Protein AF-A0A6A5AGB5-F1 (afdb_monomer)

Foldseek 3Di:
DPPVVVLQVLLVLLPQDPLLSQPPDPDPQRQLNVLLVLLLCLVVDDALVVNLVSLLVSLVSSLVSSCVSQVPDPDHDDPVVSDADLVNSLSVVLSSCVSSVHPPVVVSLVRNVVPDDPVNCDDSSVVSSVSVVSSVVSNVVSVVVVPD

Mean predicted aligned error: 7.29 Å

Sequence (148 aa):
MSSLRKSTCVAASVNVPLIYRLDMPAQETLPYAAAIAKMAELPHRRSPSAKIAVVSNVCHLIDDAVQRYYAIHPNPPPMDKLHIAADDLVSVLAYVLVVSDCPHLASHLALMDAFLPDRISAGEEAYSLTMLHTAVAHLRSSSVDSKN

Organism: Aphanomyces astaci (NCBI:txid112090)

pLDDT: mean 82.05, std 15.0, range [35.47, 96.44]

Solvent-accessible surface area (backbone atoms only — not comparable to full-atom values): 8485 Å² total; per-residue (Å²): 137,76,65,69,67,53,56,61,53,46,32,54,60,47,64,38,54,73,95,74,59,64,78,65,88,87,51,103,60,63,72,52,49,70,22,23,57,44,48,50,45,40,78,78,43,88,47,49,68,56,33,46,52,36,46,40,50,26,55,51,37,46,47,51,45,52,46,57,56,39,75,74,40,96,77,56,76,60,71,83,70,56,57,73,50,72,75,56,45,25,22,48,49,32,33,38,48,65,75,31,63,55,72,65,51,70,61,53,48,54,50,38,60,75,62,61,51,86,85,49,72,70,54,66,62,42,49,33,51,50,44,51,52,50,11,54,52,48,51,55,54,46,59,56,67,77,75,117

Nearest PDB structures (foldseek):
  2efc-assembly1_A  TM=7.850E-01  e=4.637E-04  Arabidopsis thaliana
  2efh-assembly2_C  TM=7.963E-01  e=1.016E-03  Arabidopsis thaliana
  4q9u-assembly1_A  TM=6.494E-01  e=2.018E-03  Homo sapiens
  3n1b-assembly2_B  TM=3.978E-01  e=4.896E+00  Mus musculus
  3n1e-assembly2_B  TM=4.134E-01  e=6.570E+00  Mus musculus

Radius of gyration: 15.55 Å; Cα contacts (8 Å, |Δi|>4): 141; chains: 1; bounding box: 40×39×39 Å

InterPro domains:
  IPR003123 VPS9 domain [PF02204] (34-142)
  IPR003123 VPS9 domain [PS51205] (1-148)
  IPR003123 VPS9 domain [SM00167] (31-148)
  IPR037191 VPS9 domain superfamily [G3DSA:1.20.1050.80] 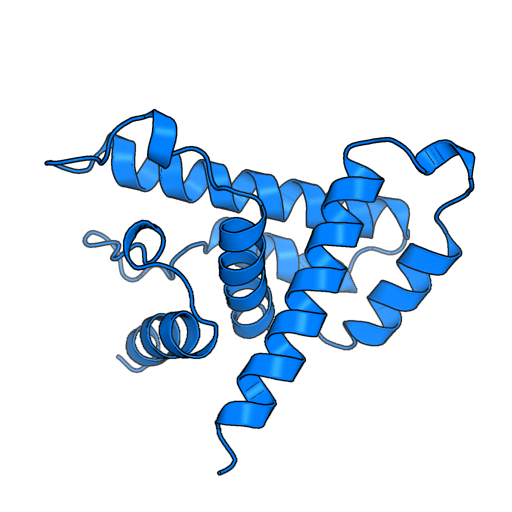(10-148)
  IPR037191 VPS9 domain superfamily [SSF109993] (29-145)
  IPR045046 Vacuolar protein sorting-associated protein 9-like [PTHR23101] (26-141)

Structure (mmCIF, N/CA/C/O backbone):
data_AF-A0A6A5AGB5-F1
#
_entry.id   AF-A0A6A5AGB5-F1
#
loop_
_atom_site.group_PDB
_atom_site.id
_atom_site.type_symbol
_atom_site.label_atom_id
_atom_site.label_alt_id
_atom_site.label_comp_id
_atom_site.label_asym_id
_atom_site.label_entity_id
_atom_site.label_seq_id
_atom_site.pdbx_PDB_ins_code
_atom_site.Cartn_x
_atom_site.Cartn_y
_atom_site.Cartn_z
_atom_site.occupancy
_atom_site.B_iso_or_equiv
_atom_site.auth_seq_id
_atom_site.auth_comp_id
_atom_site.auth_asym_id
_atom_site.auth_atom_id
_atom_site.pdbx_PDB_model_num
ATOM 1 N N . MET A 1 1 ? 8.309 -24.766 -9.532 1.00 37.59 1 MET A N 1
ATOM 2 C CA . MET A 1 1 ? 8.108 -23.803 -10.644 1.00 37.59 1 MET A CA 1
ATOM 3 C C . MET A 1 1 ? 6.722 -23.122 -10.648 1.00 37.59 1 MET A C 1
ATOM 5 O O . MET A 1 1 ? 6.374 -22.483 -11.631 1.00 37.59 1 MET A O 1
ATOM 9 N N . SER A 1 2 ? 5.931 -23.184 -9.564 1.00 42.12 2 SER A N 1
ATOM 10 C CA . SER A 1 2 ? 4.512 -22.755 -9.574 1.00 42.12 2 SER A CA 1
ATOM 11 C C . SER A 1 2 ? 4.232 -21.397 -8.908 1.00 42.12 2 SER A C 1
ATOM 13 O O . SER A 1 2 ? 3.083 -20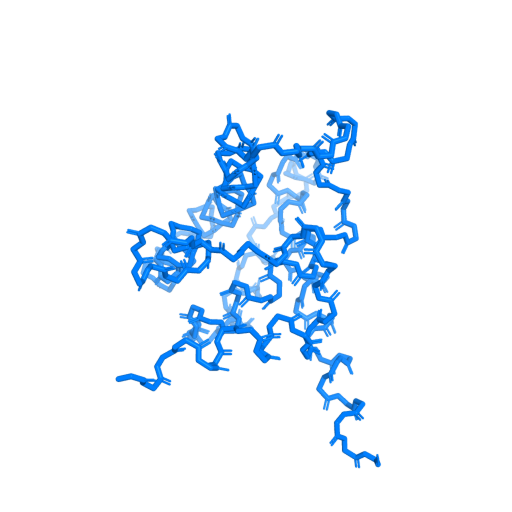.965 -8.891 1.00 42.12 2 SER A O 1
ATOM 15 N N . SER A 1 3 ? 5.250 -20.733 -8.345 1.00 46.38 3 SER A N 1
ATOM 16 C CA . SER A 1 3 ? 5.063 -19.486 -7.581 1.00 46.38 3 SER A CA 1
ATOM 17 C C . SER A 1 3 ? 5.078 -18.233 -8.466 1.00 46.38 3 SER A C 1
ATOM 19 O O . SER A 1 3 ? 4.232 -17.362 -8.297 1.00 46.38 3 SER A O 1
ATOM 21 N N . LEU A 1 4 ? 5.950 -18.178 -9.486 1.00 46.59 4 LEU A N 1
ATOM 22 C CA . LEU A 1 4 ? 6.099 -16.986 -10.338 1.00 46.59 4 LEU A CA 1
ATOM 23 C C . LEU A 1 4 ? 4.832 -16.627 -11.130 1.00 46.59 4 LEU A C 1
ATOM 25 O O . LEU A 1 4 ? 4.543 -15.452 -11.325 1.00 46.59 4 LEU A O 1
ATOM 29 N N . ARG A 1 5 ? 4.034 -17.620 -11.546 1.00 44.06 5 ARG A N 1
ATOM 30 C CA . ARG A 1 5 ? 2.802 -17.361 -12.315 1.00 44.06 5 ARG A CA 1
ATOM 31 C C . ARG A 1 5 ? 1.705 -16.688 -11.489 1.00 44.06 5 ARG A C 1
ATOM 33 O O . ARG A 1 5 ? 0.855 -16.036 -12.080 1.00 44.06 5 ARG A O 1
ATOM 40 N N . LYS A 1 6 ? 1.734 -16.820 -10.155 1.00 52.78 6 LYS A N 1
ATOM 41 C CA . LYS A 1 6 ? 0.763 -16.165 -9.265 1.00 52.78 6 LYS A CA 1
ATOM 42 C C . LYS A 1 6 ? 1.063 -14.671 -9.113 1.00 52.78 6 LYS A C 1
ATOM 44 O O . LYS A 1 6 ? 0.144 -13.868 -9.101 1.00 52.78 6 LYS A O 1
ATOM 49 N N . SER A 1 7 ? 2.334 -14.278 -9.054 1.00 59.41 7 SER A N 1
ATOM 50 C CA . SER A 1 7 ? 2.722 -12.880 -8.821 1.00 59.41 7 SER A CA 1
ATOM 51 C C . SER A 1 7 ? 2.328 -11.956 -9.978 1.00 59.41 7 SER A C 1
ATOM 53 O O . SER A 1 7 ? 1.657 -10.949 -9.766 1.00 59.41 7 SER A O 1
ATOM 55 N N . THR A 1 8 ? 2.662 -12.314 -11.219 1.00 63.56 8 THR A N 1
ATOM 56 C CA . THR A 1 8 ? 2.369 -11.455 -12.379 1.00 63.56 8 THR A CA 1
ATOM 57 C C . THR A 1 8 ? 0.873 -11.401 -12.699 1.00 63.56 8 THR A C 1
ATOM 59 O O . THR A 1 8 ? 0.369 -10.347 -13.088 1.00 63.56 8 THR A O 1
ATOM 62 N N . CYS A 1 9 ? 0.133 -12.503 -12.499 1.00 67.88 9 CYS A N 1
ATOM 63 C CA . CYS A 1 9 ? -1.314 -12.503 -12.723 1.00 67.88 9 CYS A CA 1
ATOM 64 C C . CYS 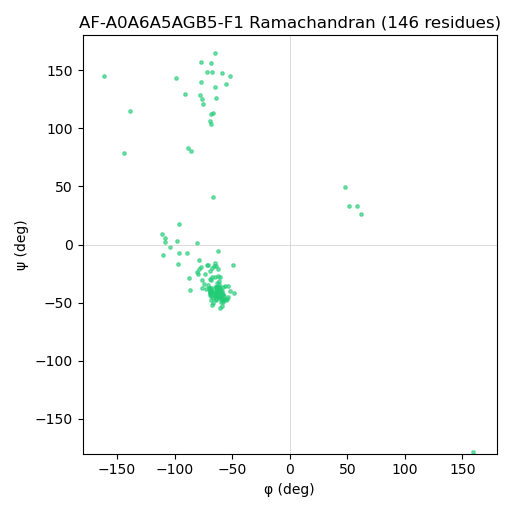A 1 9 ? -2.059 -11.666 -11.674 1.00 67.88 9 CYS A C 1
ATOM 66 O O . CYS A 1 9 ? -2.998 -10.961 -12.033 1.00 67.88 9 CYS A O 1
ATOM 68 N N . VAL A 1 10 ? -1.615 -11.686 -10.411 1.00 78.75 10 VAL A N 1
ATOM 69 C CA . VAL A 1 10 ? -2.223 -10.883 -9.338 1.00 78.75 10 VAL A CA 1
ATOM 70 C C . VAL A 1 10 ? -1.945 -9.393 -9.543 1.00 78.75 10 VAL A C 1
ATOM 72 O O . VAL A 1 10 ? -2.850 -8.576 -9.405 1.00 78.75 10 VAL A O 1
ATOM 75 N N . ALA A 1 11 ? -0.721 -9.021 -9.933 1.00 82.50 11 ALA A N 1
ATOM 76 C CA . ALA A 1 11 ? -0.399 -7.626 -10.245 1.00 82.50 11 ALA A CA 1
ATOM 77 C C . ALA A 1 11 ? -1.261 -7.087 -11.403 1.00 82.50 11 ALA A C 1
ATOM 79 O O . ALA A 1 11 ? -1.694 -5.936 -11.379 1.00 82.50 11 ALA A O 1
ATOM 80 N N . ALA A 1 12 ? -1.556 -7.929 -12.399 1.00 81.88 12 ALA A N 1
ATOM 81 C CA . ALA A 1 12 ? -2.467 -7.571 -13.478 1.00 81.88 12 ALA A CA 1
ATOM 82 C C . ALA A 1 12 ? -3.924 -7.437 -13.011 1.00 81.88 12 ALA A C 1
ATOM 84 O O . ALA A 1 12 ? -4.575 -6.467 -13.386 1.00 81.88 12 ALA A O 1
ATOM 85 N N . SER A 1 13 ? -4.423 -8.354 -12.175 1.00 82.50 13 SER A N 1
ATOM 86 C CA . SER A 1 13 ? -5.818 -8.326 -11.711 1.00 82.50 13 SER A CA 1
ATOM 87 C C . SER A 1 13 ? -6.140 -7.139 -10.804 1.00 82.50 13 SER A C 1
ATOM 89 O O . SER A 1 13 ? -7.278 -6.690 -10.773 1.00 82.50 13 SER A O 1
ATOM 91 N N . VAL A 1 14 ? -5.150 -6.618 -10.075 1.00 85.69 14 VAL A N 1
ATOM 92 C CA . VAL A 1 14 ? -5.312 -5.437 -9.205 1.00 85.69 14 VAL A CA 1
ATOM 93 C C . VAL A 1 14 ? -4.882 -4.133 -9.887 1.00 85.69 14 VAL A C 1
ATOM 95 O O . VAL A 1 14 ? -4.663 -3.129 -9.216 1.00 85.69 14 VAL A O 1
ATOM 98 N N . ASN A 1 15 ? -4.774 -4.130 -11.221 1.00 87.56 15 ASN A N 1
ATOM 99 C CA . ASN A 1 15 ? -4.455 -2.954 -12.037 1.00 87.56 15 ASN A CA 1
ATOM 100 C C . ASN A 1 15 ? -3.117 -2.268 -11.697 1.00 87.56 15 ASN A C 1
ATOM 102 O O . ASN A 1 15 ? -2.980 -1.063 -11.880 1.00 87.56 15 ASN A O 1
ATOM 106 N N . VAL A 1 16 ? -2.095 -3.019 -11.266 1.00 87.44 16 VAL A N 1
ATOM 107 C CA . VAL A 1 16 ? -0.750 -2.449 -11.066 1.00 87.44 16 VAL A CA 1
ATOM 108 C C . VAL A 1 16 ? -0.194 -1.976 -12.416 1.00 87.44 16 VAL A C 1
ATOM 110 O O . VAL A 1 16 ? -0.131 -2.796 -13.345 1.00 87.44 16 VAL A O 1
ATOM 113 N N . PRO A 1 17 ? 0.239 -0.709 -12.555 1.00 87.19 17 PRO A N 1
ATOM 114 C CA . PRO A 1 17 ? 0.865 -0.209 -13.778 1.00 87.19 17 PRO A CA 1
ATOM 115 C C . PRO A 1 17 ? 2.121 -0.999 -14.154 1.00 87.19 17 PRO A C 1
ATOM 117 O O . PRO A 1 17 ? 2.867 -1.446 -13.286 1.00 87.19 17 PRO A O 1
ATOM 120 N N . LEU A 1 18 ? 2.402 -1.134 -15.455 1.00 85.44 18 LEU A N 1
ATOM 121 C CA . LEU A 1 18 ? 3.539 -1.928 -15.951 1.00 85.44 18 LEU A CA 1
ATOM 122 C C . LEU A 1 18 ? 4.887 -1.477 -15.376 1.00 85.44 18 LEU A C 1
ATOM 124 O O . LEU A 1 18 ? 5.725 -2.316 -15.074 1.00 85.44 18 LEU A O 1
ATOM 128 N N . ILE A 1 19 ? 5.073 -0.173 -15.160 1.00 87.00 19 ILE A N 1
ATOM 129 C CA . ILE A 1 19 ? 6.307 0.382 -14.584 1.00 87.00 19 ILE A CA 1
ATOM 130 C C . ILE A 1 19 ? 6.561 -0.073 -13.136 1.00 87.00 19 ILE A C 1
ATOM 132 O O . ILE A 1 19 ? 7.695 -0.006 -12.673 1.00 87.00 19 ILE A O 1
ATOM 136 N N . TYR A 1 20 ? 5.533 -0.569 -12.444 1.00 87.94 20 TYR A N 1
ATOM 137 C CA . TYR A 1 20 ? 5.612 -1.107 -11.084 1.00 87.94 20 TYR A CA 1
ATOM 138 C C . TYR A 1 20 ? 5.462 -2.640 -11.053 1.00 87.94 20 TYR A C 1
ATOM 140 O O . TYR A 1 20 ? 5.438 -3.256 -9.990 1.00 87.94 20 TYR A O 1
ATOM 148 N N . ARG A 1 21 ? 5.397 -3.304 -12.214 1.00 87.31 21 ARG A N 1
ATOM 149 C CA . ARG A 1 21 ? 5.493 -4.769 -12.310 1.00 87.31 21 ARG A CA 1
ATOM 150 C C . ARG A 1 21 ? 6.960 -5.151 -12.439 1.00 87.31 21 ARG A C 1
ATOM 152 O O . ARG A 1 21 ? 7.478 -5.309 -13.536 1.00 87.31 21 ARG A O 1
ATOM 159 N N . LEU A 1 22 ? 7.636 -5.226 -11.298 1.00 85.25 22 LEU A N 1
ATOM 160 C CA . LEU A 1 22 ? 9.074 -5.481 -11.249 1.00 85.25 22 LEU A CA 1
ATOM 161 C C . LEU A 1 22 ? 9.367 -6.928 -11.682 1.00 85.25 22 LEU A C 1
ATOM 163 O O . LEU A 1 22 ? 9.129 -7.866 -10.921 1.00 85.25 22 LEU A O 1
ATOM 167 N N . ASP A 1 23 ? 9.905 -7.109 -12.886 1.00 72.12 23 ASP A N 1
ATOM 168 C CA . ASP A 1 23 ? 10.357 -8.402 -13.399 1.00 72.12 23 ASP A CA 1
ATOM 169 C C . ASP A 1 23 ? 11.798 -8.636 -12.928 1.00 72.12 23 ASP A C 1
ATOM 171 O O . ASP A 1 23 ? 12.753 -8.353 -13.645 1.00 72.12 23 ASP A O 1
ATOM 175 N N . MET A 1 24 ? 11.991 -9.073 -11.680 1.00 62.22 24 MET A N 1
ATOM 176 C CA . MET A 1 24 ? 13.339 -9.281 -11.127 1.00 62.22 24 MET A CA 1
ATOM 177 C C . MET A 1 24 ? 14.054 -10.445 -11.845 1.00 62.22 24 MET A C 1
ATOM 179 O O . MET A 1 24 ? 13.643 -11.595 -11.680 1.00 62.22 24 MET A O 1
ATOM 183 N N . PRO A 1 25 ? 15.136 -10.196 -12.617 1.00 48.59 25 PRO A N 1
ATOM 184 C CA . PRO A 1 25 ? 15.713 -11.206 -13.506 1.00 48.59 25 PRO A CA 1
ATOM 185 C C . PRO A 1 25 ? 16.797 -12.081 -12.850 1.00 48.59 25 PRO A C 1
ATOM 187 O O . PRO A 1 25 ? 17.260 -13.033 -13.471 1.00 48.59 25 PRO A O 1
ATOM 190 N N . ALA A 1 26 ? 17.233 -11.778 -11.620 1.00 52.34 26 ALA A N 1
ATOM 191 C CA . ALA A 1 26 ? 18.473 -12.339 -11.059 1.00 52.34 26 ALA A CA 1
ATOM 192 C C . ALA A 1 26 ? 18.297 -13.349 -9.908 1.00 52.34 26 ALA A C 1
ATOM 194 O O . ALA A 1 26 ? 19.255 -14.003 -9.507 1.00 52.34 26 ALA A O 1
ATOM 195 N N . GLN A 1 27 ? 17.092 -13.524 -9.375 1.00 49.03 27 GLN A N 1
ATOM 196 C CA . GLN A 1 27 ? 16.805 -14.525 -8.348 1.00 49.03 27 GLN A CA 1
ATOM 197 C C . GLN A 1 27 ? 15.297 -14.739 -8.352 1.00 49.03 27 GLN A C 1
ATOM 199 O O . GLN A 1 27 ? 14.565 -13.787 -8.588 1.00 49.03 27 GLN A O 1
ATOM 204 N N . GLU A 1 28 ? 14.815 -15.957 -8.113 1.00 52.69 28 GLU A N 1
ATOM 205 C CA . GLU A 1 28 ? 13.384 -16.305 -8.038 1.00 52.69 28 GLU A CA 1
ATOM 206 C C . GLU A 1 28 ? 12.673 -15.650 -6.827 1.00 52.69 28 GLU A C 1
ATOM 208 O O . GLU A 1 28 ? 11.891 -16.278 -6.112 1.00 52.69 28 GLU A O 1
ATOM 213 N N . THR A 1 29 ? 12.986 -14.393 -6.529 1.00 68.25 29 THR A N 1
ATOM 214 C CA . THR A 1 29 ? 12.455 -13.610 -5.431 1.00 68.25 29 THR A CA 1
ATOM 215 C C . THR A 1 29 ? 11.224 -12.862 -5.905 1.00 68.25 29 THR A C 1
ATOM 217 O O . THR A 1 29 ? 11.180 -12.218 -6.950 1.00 68.25 29 THR A O 1
ATOM 220 N N . LEU A 1 30 ? 10.173 -13.002 -5.113 1.00 79.69 30 LEU A N 1
ATOM 221 C CA . LEU A 1 30 ? 8.877 -12.426 -5.395 1.00 79.69 30 LEU A CA 1
ATOM 222 C C . LEU A 1 30 ? 8.966 -10.878 -5.368 1.00 79.69 30 LEU A C 1
ATOM 224 O O . LEU A 1 30 ? 9.593 -10.332 -4.453 1.00 79.69 30 LEU A O 1
ATOM 228 N N . PRO A 1 31 ? 8.361 -10.151 -6.332 1.00 86.50 31 PRO A N 1
ATOM 229 C CA . PRO A 1 31 ? 8.382 -8.688 -6.345 1.00 86.50 31 PRO A CA 1
ATOM 230 C C . PRO A 1 31 ? 7.837 -8.120 -5.038 1.00 86.50 31 PRO A C 1
ATOM 232 O O . PRO A 1 31 ? 6.829 -8.613 -4.533 1.00 86.50 31 PRO A O 1
ATOM 235 N N . TYR A 1 32 ? 8.486 -7.086 -4.500 1.00 90.94 32 TYR A N 1
ATOM 236 C CA . TYR A 1 32 ? 8.125 -6.479 -3.212 1.00 90.94 32 TYR A CA 1
ATOM 237 C C . TYR A 1 32 ? 8.235 -7.426 -2.000 1.00 90.94 32 TYR A C 1
ATOM 239 O O . TYR A 1 32 ? 7.574 -7.201 -0.988 1.00 90.94 32 TYR A O 1
ATOM 247 N N . ALA A 1 33 ? 9.090 -8.459 -2.053 1.00 90.81 33 ALA A N 1
ATOM 248 C CA . ALA A 1 33 ? 9.255 -9.440 -0.970 1.00 90.81 33 ALA A CA 1
ATOM 249 C C . ALA A 1 33 ? 9.429 -8.816 0.428 1.00 90.81 33 ALA A C 1
ATOM 251 O O . ALA A 1 33 ? 8.824 -9.292 1.385 1.00 90.81 33 ALA A O 1
ATOM 252 N N . ALA A 1 34 ? 10.212 -7.738 0.554 1.00 92.38 34 ALA A N 1
ATOM 253 C CA . ALA A 1 34 ? 10.404 -7.048 1.831 1.00 92.38 34 ALA A CA 1
ATOM 254 C C . ALA A 1 34 ? 9.103 -6.413 2.355 1.00 92.38 34 ALA A C 1
ATOM 256 O O . ALA A 1 34 ? 8.774 -6.564 3.530 1.00 92.38 34 ALA A O 1
ATOM 257 N N . ALA A 1 35 ? 8.339 -5.757 1.478 1.00 94.81 35 ALA A N 1
ATOM 258 C CA . ALA A 1 35 ? 7.047 -5.160 1.812 1.00 94.81 35 ALA A CA 1
ATOM 259 C C . ALA A 1 35 ? 6.012 -6.236 2.184 1.00 94.81 35 ALA A C 1
ATOM 261 O O . ALA A 1 35 ? 5.275 -6.088 3.154 1.00 94.81 35 ALA A O 1
ATOM 262 N N . ILE A 1 36 ? 6.008 -7.36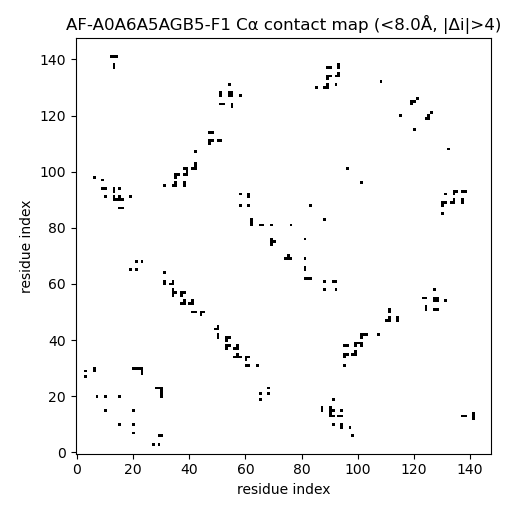1 1.469 1.00 93.94 36 ILE A N 1
ATOM 263 C CA . ILE A 1 36 ? 5.104 -8.492 1.721 1.00 93.94 36 ILE A CA 1
ATOM 264 C C . ILE A 1 36 ? 5.413 -9.160 3.058 1.00 93.94 36 ILE A C 1
ATOM 266 O O . ILE A 1 36 ? 4.504 -9.382 3.859 1.00 93.94 36 ILE A O 1
ATOM 270 N N . ALA A 1 37 ? 6.691 -9.415 3.342 1.00 93.44 37 ALA A N 1
ATOM 271 C CA . ALA A 1 37 ? 7.120 -9.933 4.636 1.00 93.44 37 ALA A CA 1
ATOM 272 C C . ALA A 1 37 ? 6.753 -8.966 5.772 1.00 93.44 37 ALA A C 1
ATOM 274 O O . ALA A 1 37 ? 6.253 -9.398 6.809 1.00 93.44 37 ALA A O 1
ATOM 275 N N . LYS A 1 38 ? 6.935 -7.655 5.560 1.00 95.69 38 LYS A N 1
ATOM 276 C CA . LYS A 1 38 ? 6.563 -6.628 6.538 1.00 95.69 38 LYS A CA 1
ATOM 277 C C . LYS A 1 38 ? 5.055 -6.606 6.795 1.00 95.69 38 LYS A C 1
ATOM 279 O O . LYS A 1 38 ? 4.647 -6.571 7.953 1.00 95.69 38 LYS A O 1
ATOM 284 N N . MET A 1 39 ? 4.233 -6.684 5.749 1.00 95.00 39 MET A N 1
ATOM 285 C CA . MET A 1 39 ? 2.773 -6.735 5.873 1.00 95.00 39 MET A CA 1
ATOM 286 C C . MET A 1 39 ? 2.309 -7.984 6.643 1.00 95.00 39 MET A C 1
ATOM 288 O O . MET A 1 39 ? 1.423 -7.887 7.491 1.00 95.00 39 MET A O 1
ATOM 292 N N . ALA A 1 40 ? 2.963 -9.134 6.455 1.00 93.62 40 ALA A N 1
ATOM 293 C CA . ALA A 1 40 ? 2.665 -10.363 7.201 1.00 93.62 40 ALA A CA 1
ATOM 294 C C . ALA A 1 40 ? 2.950 -10.260 8.721 1.00 93.62 40 ALA A C 1
ATOM 296 O O . ALA A 1 40 ? 2.457 -11.064 9.517 1.00 93.62 40 ALA A O 1
ATOM 297 N N . GLU A 1 41 ? 3.704 -9.251 9.172 1.00 93.94 41 GLU A N 1
ATOM 298 C CA . GLU A 1 41 ? 3.900 -8.969 10.600 1.00 93.94 41 GLU A CA 1
ATOM 299 C C . GLU A 1 41 ? 2.685 -8.277 11.240 1.00 93.94 41 GLU A C 1
ATOM 301 O O . GLU A 1 41 ? 2.553 -8.302 12.466 1.00 93.94 41 GLU A O 1
ATOM 306 N N . LEU A 1 42 ? 1.792 -7.667 10.449 1.00 94.06 42 LEU A N 1
ATOM 307 C CA . LEU A 1 42 ? 0.674 -6.851 10.935 1.00 94.06 42 LEU A CA 1
ATOM 308 C C . LEU A 1 42 ? -0.223 -7.575 11.959 1.00 94.06 42 LEU A C 1
ATOM 310 O O . LEU A 1 42 ? -0.494 -6.979 13.011 1.00 94.06 42 LEU A O 1
ATOM 314 N N . PRO A 1 43 ? -0.629 -8.849 11.765 1.00 92.38 43 PRO A N 1
ATOM 315 C CA . PRO A 1 43 ? -1.416 -9.590 12.755 1.00 92.38 43 PRO A CA 1
ATOM 316 C C . PRO A 1 43 ? -0.697 -9.775 14.096 1.00 92.38 43 PRO A C 1
ATOM 318 O O . PRO A 1 43 ? -1.330 -9.764 15.149 1.00 92.38 43 PRO A O 1
ATOM 321 N N . HIS A 1 44 ? 0.633 -9.869 14.074 1.00 93.19 44 HIS A N 1
ATOM 322 C CA . HIS A 1 44 ? 1.466 -10.128 15.250 1.00 93.19 44 HIS A CA 1
ATOM 323 C C . HIS A 1 44 ? 1.684 -8.884 16.124 1.00 93.19 44 HIS A C 1
ATOM 325 O O . HIS A 1 44 ? 2.141 -8.987 17.267 1.00 93.19 44 HIS A O 1
ATOM 331 N N . ARG A 1 45 ? 1.360 -7.688 15.617 1.00 93.19 45 ARG A N 1
ATOM 332 C CA . ARG A 1 45 ? 1.463 -6.441 16.382 1.00 93.19 45 ARG A CA 1
ATOM 333 C C . ARG A 1 45 ? 0.288 -6.302 17.347 1.00 93.19 45 ARG A C 1
ATOM 335 O O . ARG A 1 45 ? -0.868 -6.421 16.948 1.00 93.19 45 ARG A O 1
ATOM 342 N N . ARG A 1 46 ? 0.593 -6.039 18.622 1.00 87.69 46 ARG A N 1
ATOM 343 C CA . ARG A 1 46 ? -0.406 -5.940 19.702 1.00 87.69 46 ARG A CA 1
ATOM 344 C C . ARG A 1 46 ? -1.002 -4.544 19.869 1.00 87.69 46 ARG A C 1
ATOM 346 O O . ARG A 1 46 ? -2.141 -4.444 20.306 1.00 87.69 46 ARG A O 1
ATOM 353 N N . SER A 1 47 ? -0.264 -3.484 19.533 1.00 89.81 47 SER A N 1
ATOM 354 C CA . SER A 1 47 ? -0.774 -2.113 19.621 1.00 89.81 47 SER A CA 1
ATOM 355 C C . SER A 1 47 ? -1.258 -1.600 18.255 1.00 89.81 47 SER A C 1
ATOM 357 O O . SER A 1 47 ? -0.625 -1.899 17.237 1.00 89.81 47 SER A O 1
ATOM 359 N N . PRO A 1 48 ? -2.341 -0.801 18.215 1.00 89.50 48 PRO A N 1
ATOM 360 C CA . PRO A 1 48 ? -2.812 -0.158 16.987 1.00 89.50 48 PRO A CA 1
ATOM 361 C C . PRO A 1 48 ? -1.742 0.734 16.340 1.00 89.50 48 PRO A C 1
ATOM 363 O O . PRO A 1 48 ? -1.516 0.646 15.138 1.00 89.50 48 PRO A O 1
ATOM 366 N N . SER A 1 49 ? -1.006 1.514 17.141 1.00 88.00 49 SER A N 1
ATOM 367 C CA . SER A 1 49 ? 0.099 2.354 16.657 1.00 88.00 49 SER A CA 1
ATOM 368 C C . SER A 1 49 ? 1.201 1.545 15.969 1.00 88.00 49 SER A C 1
ATOM 370 O O . SER A 1 49 ? 1.698 1.945 14.921 1.00 88.00 49 SER A O 1
ATOM 372 N N . ALA A 1 50 ? 1.546 0.367 16.500 1.00 91.19 50 ALA A N 1
ATOM 373 C CA . ALA A 1 50 ? 2.523 -0.508 15.859 1.00 91.19 50 ALA A CA 1
ATOM 374 C C . ALA A 1 50 ? 1.990 -1.123 14.557 1.00 91.19 50 ALA A C 1
ATOM 376 O O . ALA A 1 50 ? 2.784 -1.396 13.660 1.00 91.19 50 ALA A O 1
ATOM 377 N N . LYS A 1 51 ? 0.674 -1.347 14.430 1.00 93.00 51 LYS A N 1
ATOM 378 C CA . LYS A 1 51 ? 0.067 -1.788 13.164 1.00 93.00 51 LYS A CA 1
ATOM 379 C C . LYS A 1 51 ? 0.136 -0.682 12.112 1.00 93.00 51 LYS A C 1
ATOM 381 O O . LYS A 1 51 ? 0.567 -0.961 11.001 1.00 93.00 51 LYS A O 1
ATOM 386 N N . ILE A 1 52 ? -0.179 0.563 12.473 1.00 91.19 52 ILE A N 1
ATOM 387 C CA . ILE A 1 52 ? -0.061 1.711 11.559 1.00 91.19 52 ILE A CA 1
ATOM 388 C C . ILE A 1 52 ? 1.396 1.905 11.113 1.00 91.19 52 ILE A C 1
ATOM 390 O O . ILE A 1 52 ? 1.661 2.048 9.924 1.00 91.19 52 ILE A O 1
ATOM 394 N N . ALA A 1 53 ? 2.359 1.789 12.034 1.00 92.25 53 ALA A N 1
ATOM 395 C CA . ALA A 1 53 ? 3.781 1.849 11.695 1.00 92.25 53 ALA A CA 1
ATOM 396 C C . ALA A 1 53 ? 4.220 0.730 10.730 1.00 92.25 53 ALA A C 1
ATOM 398 O O . ALA A 1 53 ? 5.081 0.949 9.882 1.00 92.25 53 ALA A O 1
ATOM 399 N N . VAL A 1 54 ? 3.628 -0.470 10.824 1.00 95.25 54 VAL A N 1
ATOM 400 C CA . VAL A 1 54 ? 3.852 -1.530 9.826 1.00 95.25 54 VAL A CA 1
ATOM 401 C C . VAL A 1 54 ? 3.365 -1.077 8.451 1.00 95.25 54 VAL A C 1
ATOM 403 O O . VAL A 1 54 ? 4.106 -1.235 7.488 1.00 95.25 54 VAL A O 1
ATOM 406 N N . VAL A 1 55 ? 2.175 -0.481 8.355 1.00 94.44 55 VAL A N 1
ATOM 407 C CA . VAL A 1 55 ? 1.605 -0.007 7.081 1.00 94.44 55 VAL A CA 1
ATOM 408 C C . VAL A 1 55 ? 2.456 1.107 6.467 1.00 94.44 55 VAL A C 1
ATOM 410 O O . VAL A 1 55 ? 2.818 1.008 5.298 1.00 94.44 55 VAL A O 1
ATOM 413 N N . SER A 1 56 ? 2.841 2.119 7.249 1.00 93.62 56 SER A N 1
ATOM 414 C CA . SER A 1 56 ? 3.747 3.186 6.791 1.00 93.62 56 SER A CA 1
ATOM 415 C C . SER A 1 56 ? 5.077 2.612 6.278 1.00 93.62 56 SER A C 1
ATOM 417 O O . SER A 1 56 ? 5.541 2.962 5.193 1.00 93.62 56 SER A O 1
ATOM 419 N N . ASN A 1 57 ? 5.665 1.652 6.998 1.00 95.50 57 ASN A N 1
ATOM 420 C CA . ASN A 1 57 ? 6.902 1.001 6.571 1.00 95.50 57 ASN A CA 1
ATOM 421 C C . ASN A 1 57 ? 6.710 0.186 5.278 1.00 95.50 57 ASN A C 1
ATOM 423 O O . ASN A 1 57 ? 7.585 0.179 4.418 1.00 95.50 57 ASN A O 1
ATOM 427 N N . VAL A 1 58 ? 5.557 -0.467 5.092 1.00 96.44 58 VAL A N 1
ATOM 428 C CA . VAL A 1 58 ? 5.236 -1.151 3.828 1.00 96.44 58 VAL A CA 1
ATOM 429 C C . VAL A 1 58 ? 5.216 -0.165 2.660 1.00 96.44 58 VAL A C 1
ATOM 431 O O . VAL A 1 58 ? 5.815 -0.475 1.634 1.00 96.44 58 VAL A O 1
ATOM 434 N N . CYS A 1 59 ? 4.593 1.009 2.807 1.00 94.69 59 CYS A N 1
ATOM 435 C CA . CYS A 1 59 ? 4.585 2.034 1.756 1.00 94.69 59 CYS A CA 1
ATOM 436 C C . CYS A 1 59 ? 6.012 2.446 1.360 1.00 94.69 59 CYS A C 1
ATOM 438 O O . CYS A 1 59 ? 6.357 2.419 0.182 1.00 94.69 59 CYS A O 1
ATOM 440 N N . HIS A 1 60 ? 6.875 2.709 2.342 1.00 94.00 60 HIS A N 1
ATOM 441 C CA . HIS A 1 60 ? 8.278 3.038 2.086 1.00 94.00 60 HIS A CA 1
ATOM 442 C C . HIS A 1 60 ? 9.054 1.901 1.414 1.00 94.00 60 HIS A C 1
ATOM 444 O O . HIS A 1 60 ? 9.830 2.139 0.493 1.00 94.00 60 HIS A O 1
ATOM 450 N N . LEU A 1 61 ? 8.840 0.654 1.846 1.00 94.88 61 LEU A N 1
ATOM 451 C CA . LEU A 1 61 ? 9.475 -0.521 1.243 1.00 94.88 61 LEU A CA 1
ATOM 452 C C . LEU A 1 61 ? 9.034 -0.745 -0.207 1.00 94.88 61 LEU A C 1
ATOM 454 O O . LEU A 1 61 ? 9.795 -1.321 -0.985 1.00 94.88 61 LEU A O 1
ATOM 458 N N . ILE A 1 62 ? 7.823 -0.319 -0.572 1.00 93.88 62 ILE A N 1
ATOM 459 C CA . ILE A 1 62 ? 7.348 -0.342 -1.957 1.00 93.88 62 ILE A CA 1
ATOM 460 C C . ILE A 1 62 ? 8.147 0.659 -2.800 1.00 93.88 62 ILE A C 1
ATOM 462 O O . ILE A 1 62 ? 8.721 0.256 -3.814 1.00 93.88 62 ILE A O 1
ATOM 466 N N . ASP A 1 63 ? 8.242 1.919 -2.368 1.00 91.19 63 ASP A N 1
ATOM 467 C CA . ASP A 1 63 ? 9.006 2.960 -3.075 1.00 91.19 63 ASP A CA 1
ATOM 468 C C . ASP A 1 63 ? 10.478 2.566 -3.240 1.00 91.19 63 ASP A C 1
ATOM 470 O O . ASP A 1 63 ? 11.051 2.612 -4.329 1.00 91.19 63 ASP A O 1
ATOM 474 N N . ASP A 1 64 ? 11.082 2.103 -2.154 1.00 91.31 64 ASP A N 1
ATOM 475 C CA . ASP A 1 64 ? 12.466 1.652 -2.093 1.00 91.31 64 ASP A CA 1
ATOM 476 C C . ASP A 1 64 ? 12.717 0.424 -2.991 1.00 91.31 64 ASP A C 1
ATOM 478 O O . ASP A 1 64 ? 13.750 0.329 -3.658 1.00 91.31 64 ASP A O 1
ATOM 482 N N . ALA A 1 65 ? 11.756 -0.500 -3.107 1.00 90.50 65 ALA A N 1
ATOM 483 C CA . ALA A 1 65 ? 11.847 -1.611 -4.055 1.00 90.50 65 ALA A CA 1
ATOM 484 C C . ALA A 1 65 ? 11.858 -1.135 -5.517 1.00 90.50 65 ALA A C 1
ATOM 486 O O . ALA A 1 65 ? 12.653 -1.645 -6.311 1.00 90.50 65 ALA A O 1
ATOM 487 N N . VAL A 1 66 ? 11.025 -0.149 -5.866 1.00 90.06 66 VAL A N 1
ATOM 488 C CA . VAL A 1 66 ? 10.998 0.447 -7.213 1.00 90.06 66 VAL A CA 1
ATOM 489 C C . VAL A 1 66 ? 12.318 1.155 -7.512 1.00 90.06 66 VAL A C 1
ATOM 491 O O . VAL A 1 66 ? 12.926 0.913 -8.557 1.00 90.06 66 VAL A O 1
ATOM 494 N N . GLN A 1 67 ? 12.810 1.970 -6.578 1.00 88.75 67 GLN A N 1
ATOM 495 C CA . GLN A 1 67 ? 14.080 2.682 -6.732 1.00 88.75 67 GLN A CA 1
ATOM 496 C C . GLN A 1 67 ? 15.254 1.716 -6.916 1.00 88.75 67 GLN A C 1
ATOM 498 O O . GLN A 1 67 ? 16.041 1.883 -7.846 1.00 88.75 67 GLN A O 1
ATOM 503 N N . ARG A 1 68 ? 15.355 0.663 -6.093 1.00 87.94 68 ARG A N 1
ATOM 504 C CA . ARG A 1 68 ? 16.417 -0.349 -6.230 1.00 87.94 68 ARG A CA 1
ATOM 505 C C . ARG A 1 68 ? 16.350 -1.105 -7.548 1.00 87.94 68 ARG A C 1
ATOM 507 O O . ARG A 1 68 ? 17.392 -1.355 -8.150 1.00 87.94 68 ARG A O 1
ATOM 514 N N . TYR A 1 69 ? 15.149 -1.475 -7.987 1.00 87.25 69 TYR A N 1
ATOM 515 C CA . TYR A 1 69 ? 14.957 -2.167 -9.259 1.00 87.25 69 TYR A CA 1
ATOM 516 C C . TYR A 1 69 ? 15.454 -1.321 -10.433 1.00 87.25 69 TYR A C 1
ATOM 518 O O . TYR A 1 69 ? 16.163 -1.825 -11.309 1.00 87.25 69 TYR A O 1
ATOM 526 N N . TYR A 1 70 ? 15.122 -0.026 -10.424 1.00 87.69 70 TYR A N 1
ATOM 527 C CA . TYR A 1 70 ? 15.506 0.876 -11.500 1.00 87.69 70 TYR A CA 1
ATOM 528 C C . TYR A 1 70 ? 16.947 1.388 -11.414 1.00 87.69 70 TYR A C 1
ATOM 530 O O . TYR A 1 70 ? 17.534 1.683 -12.451 1.00 87.69 70 TYR A O 1
ATOM 538 N N . ALA A 1 71 ? 17.560 1.410 -10.227 1.00 86.25 71 ALA A N 1
ATOM 539 C CA . ALA A 1 71 ? 18.959 1.804 -10.044 1.00 86.25 71 ALA A CA 1
ATOM 540 C C . ALA A 1 71 ? 19.953 0.915 -10.814 1.00 86.25 71 ALA A C 1
ATOM 542 O O . ALA A 1 71 ? 21.031 1.372 -11.186 1.00 86.25 71 ALA A O 1
ATOM 543 N N . ILE A 1 72 ? 19.592 -0.349 -11.055 1.00 83.94 72 ILE A N 1
ATOM 544 C CA . ILE A 1 72 ? 20.402 -1.316 -11.812 1.00 83.94 72 ILE A CA 1
ATOM 545 C C . ILE A 1 72 ? 19.825 -1.626 -13.201 1.00 83.94 72 ILE A C 1
ATOM 547 O O . ILE A 1 72 ? 20.371 -2.469 -13.914 1.00 83.94 72 ILE A O 1
ATOM 551 N N . HIS A 1 73 ? 18.715 -0.98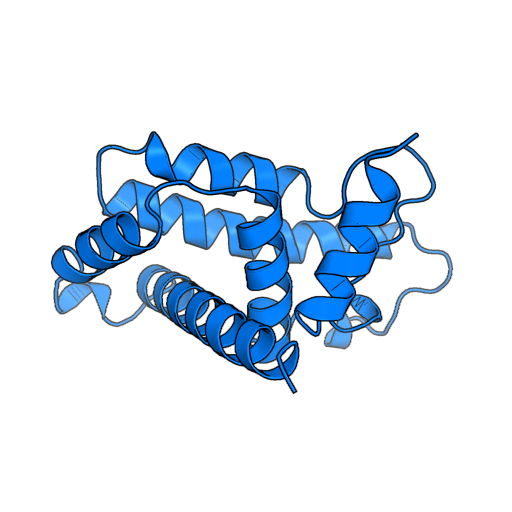8 -13.589 1.00 83.00 73 HIS A N 1
ATOM 552 C CA . HIS A 1 73 ? 18.090 -1.246 -14.883 1.00 83.00 73 HIS A CA 1
ATOM 553 C C . HIS A 1 73 ? 18.855 -0.557 -16.015 1.00 83.00 73 HIS A C 1
ATOM 555 O O . HIS A 1 73 ? 19.233 0.604 -15.881 1.00 83.00 73 HIS A O 1
ATOM 561 N N . PRO A 1 74 ? 19.018 -1.221 -17.174 1.00 81.00 74 PRO A N 1
ATOM 562 C CA . PRO A 1 74 ? 19.752 -0.658 -18.306 1.00 81.00 74 PRO A CA 1
ATOM 563 C C . PRO A 1 74 ? 19.054 0.546 -18.959 1.00 81.00 74 PRO A C 1
ATOM 565 O O . PRO A 1 74 ? 19.707 1.324 -19.646 1.00 81.00 74 PRO A O 1
ATOM 568 N N . ASN A 1 75 ? 17.743 0.708 -18.762 1.00 82.81 75 ASN A N 1
ATOM 569 C CA . ASN A 1 75 ? 16.971 1.839 -19.278 1.00 82.81 75 ASN A CA 1
ATOM 570 C C . ASN A 1 75 ? 15.885 2.245 -18.263 1.00 82.81 75 ASN A C 1
ATOM 572 O O . ASN A 1 75 ? 14.735 1.815 -18.401 1.00 82.81 75 ASN A O 1
ATOM 576 N N . PRO A 1 76 ? 16.242 2.985 -17.198 1.00 83.00 76 PRO A N 1
ATOM 577 C CA . PRO A 1 76 ? 15.274 3.404 -16.199 1.00 83.00 76 PRO A CA 1
ATOM 578 C C . PRO A 1 76 ? 14.344 4.493 -16.763 1.00 83.00 76 PRO A C 1
ATOM 580 O O . PRO A 1 76 ? 14.762 5.300 -17.598 1.00 83.00 76 PRO A O 1
ATOM 583 N N . PRO A 1 77 ? 13.080 4.554 -16.312 1.00 83.19 77 PRO A N 1
ATOM 584 C CA . PRO A 1 77 ? 12.204 5.673 -16.617 1.00 83.19 77 PRO A CA 1
ATOM 585 C C . PRO A 1 77 ? 12.744 6.970 -15.977 1.00 83.19 77 PRO A C 1
ATOM 587 O O . PRO A 1 77 ? 13.596 6.916 -15.086 1.00 83.19 77 PRO A O 1
ATOM 590 N N . PRO A 1 78 ? 12.247 8.148 -16.403 1.00 81.19 78 PRO A N 1
ATOM 591 C CA . PRO A 1 78 ? 12.616 9.427 -15.796 1.00 81.19 78 PRO A CA 1
ATOM 592 C C . PRO A 1 78 ? 12.431 9.421 -14.272 1.00 81.19 78 PRO A C 1
ATOM 594 O O . PRO A 1 78 ? 11.462 8.835 -13.787 1.00 81.19 78 PRO A O 1
ATOM 597 N N . MET A 1 79 ? 13.306 10.115 -13.532 1.00 74.75 79 MET A N 1
ATOM 598 C CA . MET A 1 79 ? 13.257 10.168 -12.058 1.00 74.75 79 MET A CA 1
ATOM 599 C C . MET A 1 79 ? 11.893 10.601 -11.513 1.00 74.75 79 MET A C 1
ATOM 601 O O . MET A 1 79 ? 11.418 10.028 -10.538 1.00 74.75 79 MET A O 1
ATOM 605 N N . ASP A 1 80 ? 11.209 11.519 -12.196 1.00 75.12 80 ASP A N 1
ATOM 606 C CA . ASP A 1 80 ? 9.875 11.987 -11.799 1.00 75.12 80 ASP A CA 1
ATOM 607 C C . ASP A 1 80 ? 8.815 10.870 -11.807 1.00 75.12 80 ASP A C 1
ATOM 609 O O . ASP A 1 80 ? 7.794 10.984 -11.139 1.00 75.12 80 ASP A O 1
ATOM 613 N N . LYS A 1 81 ? 9.054 9.778 -12.547 1.00 73.19 81 LYS A N 1
ATOM 614 C CA . LYS A 1 81 ? 8.190 8.586 -12.598 1.00 73.19 81 LYS A CA 1
ATOM 615 C C . LYS A 1 81 ? 8.637 7.466 -11.653 1.00 73.19 81 LYS A C 1
ATOM 617 O O . LYS A 1 81 ? 7.938 6.460 -11.537 1.00 73.19 81 LYS A O 1
ATOM 622 N N . LEU A 1 82 ? 9.801 7.609 -11.012 1.00 77.50 82 LEU A N 1
ATOM 623 C CA . LEU A 1 82 ? 10.278 6.674 -9.989 1.00 77.50 82 LEU A CA 1
ATOM 624 C C . LEU A 1 82 ? 9.609 6.927 -8.636 1.00 77.50 82 LEU A C 1
ATOM 626 O O . LEU A 1 82 ? 9.488 5.998 -7.842 1.00 77.50 82 LEU A O 1
ATOM 630 N N . HIS A 1 83 ? 9.148 8.156 -8.393 1.00 80.12 83 HIS A N 1
ATOM 631 C CA . HIS A 1 83 ? 8.266 8.463 -7.275 1.00 80.12 83 HIS A CA 1
ATOM 632 C C . HIS A 1 83 ? 6.858 7.962 -7.588 1.00 80.12 83 HIS A C 1
ATOM 634 O O . HIS A 1 83 ? 6.265 8.344 -8.597 1.00 80.12 83 HIS A O 1
ATOM 640 N N . ILE A 1 84 ? 6.337 7.079 -6.739 1.00 86.31 84 ILE A N 1
ATOM 641 C CA . ILE A 1 84 ? 5.029 6.470 -6.953 1.00 86.31 84 ILE A CA 1
ATOM 642 C C . ILE A 1 84 ? 3.946 7.491 -6.598 1.00 86.31 84 ILE A C 1
ATOM 644 O O . ILE A 1 84 ? 3.929 8.047 -5.498 1.00 86.31 84 ILE A O 1
ATOM 648 N N . ALA A 1 85 ? 3.035 7.749 -7.536 1.00 88.38 85 ALA A N 1
ATOM 649 C CA . ALA A 1 85 ? 1.860 8.570 -7.270 1.00 88.38 85 ALA A CA 1
ATOM 650 C C . ALA A 1 85 ? 0.904 7.847 -6.308 1.00 88.38 85 ALA A C 1
ATOM 652 O O . ALA A 1 85 ? 0.889 6.619 -6.243 1.00 88.38 85 ALA A O 1
ATOM 653 N N . ALA A 1 86 ? 0.062 8.590 -5.584 1.00 87.00 86 ALA A N 1
ATOM 654 C CA . ALA A 1 86 ? -0.847 7.994 -4.603 1.00 87.00 86 ALA A CA 1
ATOM 655 C C . ALA A 1 86 ? -1.734 6.890 -5.217 1.00 87.00 86 ALA A C 1
ATOM 657 O O . ALA A 1 86 ? -1.791 5.788 -4.678 1.00 87.00 86 ALA A O 1
ATOM 658 N N . ASP A 1 87 ? -2.342 7.137 -6.380 1.00 86.94 87 ASP A N 1
ATOM 659 C CA . ASP A 1 87 ? -3.213 6.166 -7.063 1.00 86.94 87 ASP A CA 1
ATOM 660 C C . ASP A 1 87 ? -2.470 4.882 -7.480 1.00 86.94 87 ASP A C 1
ATOM 662 O O . ASP A 1 87 ? -2.989 3.765 -7.369 1.00 86.94 87 ASP A O 1
ATOM 666 N N . ASP A 1 88 ? -1.214 5.020 -7.903 1.00 91.06 88 ASP A N 1
ATOM 667 C CA . ASP A 1 88 ? -0.376 3.884 -8.278 1.00 91.06 88 ASP A CA 1
ATOM 668 C C . ASP A 1 88 ? 0.074 3.095 -7.041 1.00 91.06 88 ASP A C 1
ATOM 670 O O . ASP A 1 88 ? 0.065 1.859 -7.043 1.00 91.06 88 ASP A O 1
ATOM 674 N N . LEU A 1 89 ? 0.391 3.799 -5.950 1.00 92.50 89 LEU A N 1
ATOM 675 C CA . LEU A 1 89 ? 0.749 3.199 -4.669 1.00 92.50 89 LEU A CA 1
ATOM 676 C C . LEU A 1 89 ? -0.421 2.391 -4.097 1.00 92.50 89 LEU A C 1
ATOM 678 O O . LEU A 1 89 ? -0.186 1.307 -3.569 1.00 92.50 89 LEU A O 1
ATOM 682 N N . VAL A 1 90 ? -1.672 2.847 -4.253 1.00 93.75 90 VAL A N 1
ATOM 683 C CA . VAL A 1 90 ? -2.872 2.068 -3.886 1.00 93.75 90 VAL A CA 1
ATOM 684 C C . VAL A 1 90 ? -2.870 0.710 -4.589 1.00 93.75 90 VAL A C 1
ATOM 686 O O . VAL A 1 90 ? -3.077 -0.321 -3.946 1.00 93.75 90 VAL A O 1
ATOM 689 N N . SER A 1 91 ? -2.614 0.695 -5.897 1.00 92.12 91 SER A N 1
ATOM 690 C CA . SER A 1 91 ? -2.649 -0.528 -6.707 1.00 92.12 91 SER A CA 1
ATOM 691 C C . SER A 1 91 ? -1.519 -1.492 -6.331 1.00 92.12 91 SER A C 1
ATOM 693 O O . SER A 1 91 ? -1.734 -2.701 -6.206 1.00 92.12 91 SER A O 1
ATOM 695 N N . VAL A 1 92 ? -0.312 -0.975 -6.080 1.00 93.44 92 VAL A N 1
ATOM 696 C CA . VAL A 1 92 ? 0.826 -1.794 -5.627 1.00 93.44 92 VAL A CA 1
ATOM 697 C C . VAL A 1 92 ? 0.615 -2.303 -4.198 1.00 93.44 92 VAL A C 1
ATOM 699 O O . VAL A 1 92 ? 0.881 -3.472 -3.910 1.00 93.44 92 VAL A O 1
ATOM 702 N N . LEU A 1 93 ? 0.075 -1.476 -3.301 1.00 94.38 93 LEU A N 1
ATOM 703 C CA . LEU A 1 93 ? -0.273 -1.880 -1.940 1.00 94.38 93 LEU A CA 1
ATOM 704 C C . LEU A 1 93 ? -1.365 -2.960 -1.943 1.00 94.38 93 LEU A C 1
ATOM 706 O O . LEU A 1 93 ? -1.270 -3.925 -1.187 1.00 94.38 93 LEU A O 1
ATOM 710 N N . ALA A 1 94 ? -2.355 -2.856 -2.832 1.00 92.94 94 ALA A N 1
ATOM 711 C CA . ALA A 1 94 ? -3.368 -3.885 -3.053 1.00 92.94 94 ALA A CA 1
ATOM 712 C C . ALA A 1 94 ? -2.744 -5.227 -3.478 1.00 92.94 94 ALA A C 1
ATOM 714 O O . ALA A 1 94 ? -3.089 -6.269 -2.918 1.00 92.94 94 ALA A O 1
ATOM 715 N N . TYR A 1 95 ? -1.769 -5.210 -4.394 1.00 92.06 95 TYR A N 1
ATOM 716 C CA . TYR A 1 95 ? -0.981 -6.401 -4.733 1.00 92.06 95 TYR A CA 1
ATOM 717 C C . TYR A 1 95 ? -0.264 -6.983 -3.502 1.00 92.06 95 TYR A C 1
ATOM 719 O O . TYR A 1 95 ? -0.387 -8.179 -3.227 1.00 92.06 95 TYR A O 1
ATOM 727 N N . VAL A 1 96 ? 0.442 -6.148 -2.730 1.00 93.69 96 VAL A N 1
ATOM 728 C CA . VAL A 1 96 ? 1.166 -6.578 -1.521 1.00 93.69 96 VAL A CA 1
ATOM 729 C C . VAL A 1 96 ? 0.217 -7.218 -0.508 1.00 93.69 96 VAL A C 1
ATOM 731 O O . VAL A 1 96 ? 0.540 -8.270 0.040 1.00 93.69 96 VAL A O 1
ATOM 734 N N . LEU A 1 97 ? -0.969 -6.642 -0.300 1.00 92.62 97 LEU A N 1
ATOM 735 C CA . LEU A 1 97 ? -1.994 -7.188 0.591 1.00 92.62 97 LEU A CA 1
ATOM 736 C C . LEU A 1 97 ? -2.435 -8.587 0.164 1.00 92.62 97 LEU A C 1
ATOM 738 O O . LEU A 1 97 ? -2.420 -9.497 0.993 1.00 92.62 97 LEU A O 1
ATOM 742 N N . VAL A 1 98 ? -2.770 -8.772 -1.118 1.00 90.00 98 VAL A N 1
ATOM 743 C CA . VAL A 1 98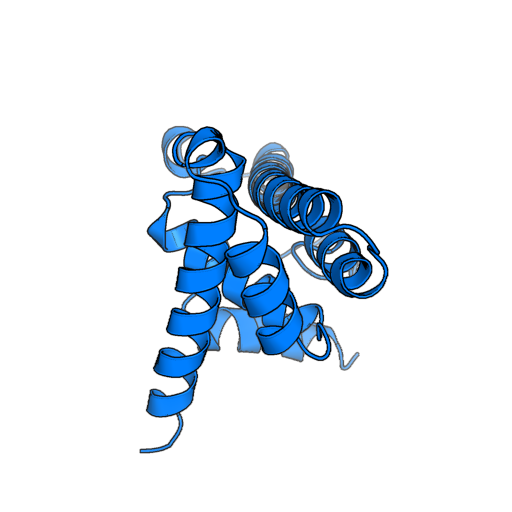 ? -3.216 -10.068 -1.656 1.00 90.00 98 VAL A CA 1
ATOM 744 C C . VAL A 1 98 ? -2.131 -11.127 -1.508 1.00 90.00 98 VAL A C 1
ATOM 746 O O . VAL A 1 98 ? -2.416 -12.245 -1.090 1.00 90.00 98 VAL A O 1
ATOM 749 N N . VAL A 1 99 ? -0.881 -10.785 -1.820 1.00 89.94 99 VAL A N 1
ATOM 750 C CA . VAL A 1 99 ? 0.221 -11.754 -1.763 1.00 89.94 99 VAL A CA 1
ATOM 751 C C . VAL A 1 99 ? 0.675 -12.035 -0.327 1.00 89.94 99 VAL A C 1
ATOM 753 O O . VAL A 1 99 ? 1.111 -13.148 -0.040 1.00 89.94 99 VAL A O 1
ATOM 756 N N . SER A 1 100 ? 0.559 -11.062 0.581 1.00 89.38 100 SER A N 1
ATOM 757 C CA . SER A 1 100 ? 0.885 -11.239 2.005 1.00 89.38 100 SER A CA 1
ATOM 758 C C . SER A 1 100 ? -0.101 -12.124 2.765 1.00 89.38 100 SER A C 1
ATOM 760 O O . SER A 1 100 ? 0.239 -12.582 3.853 1.00 89.38 100 SER A O 1
ATOM 762 N N . ASP A 1 101 ? -1.299 -12.343 2.209 1.00 87.69 101 ASP A N 1
ATOM 763 C CA . ASP A 1 101 ? -2.379 -13.135 2.806 1.00 87.69 101 ASP A CA 1
ATOM 764 C C . ASP A 1 101 ? -2.653 -12.759 4.274 1.00 87.69 101 ASP A C 1
ATOM 766 O O . ASP A 1 101 ? -2.666 -13.595 5.176 1.00 87.69 101 ASP A O 1
ATOM 770 N N . CYS A 1 102 ? -2.811 -11.458 4.547 1.00 86.12 102 CYS A N 1
ATOM 771 C CA . CYS A 1 102 ? -2.985 -10.969 5.912 1.00 86.12 102 CYS A CA 1
ATOM 772 C C . CYS A 1 102 ? -4.350 -11.405 6.497 1.00 86.12 102 CYS A C 1
ATOM 774 O O . CYS A 1 102 ? -5.392 -10.865 6.097 1.00 86.12 102 CYS A O 1
ATOM 776 N N . PRO A 1 103 ? -4.388 -12.293 7.512 1.00 87.19 103 PRO A N 1
ATOM 777 C CA . PRO A 1 103 ? -5.638 -12.751 8.102 1.00 87.19 103 PRO A CA 1
ATOM 778 C C . PRO A 1 103 ? -6.350 -11.623 8.855 1.00 87.19 103 PRO A C 1
ATOM 780 O O . PRO A 1 103 ? -5.726 -10.740 9.450 1.00 87.19 103 PRO A O 1
ATOM 783 N N . HIS A 1 104 ? -7.685 -11.673 8.863 1.00 89.12 104 HIS A N 1
ATOM 784 C CA . HIS A 1 104 ? -8.553 -10.746 9.602 1.00 89.12 104 HIS A CA 1
ATOM 785 C C . HIS A 1 104 ? -8.264 -9.253 9.345 1.00 89.12 104 HIS A C 1
ATOM 787 O O . HIS A 1 104 ? -8.432 -8.422 10.239 1.00 89.12 104 HIS A O 1
ATOM 793 N N . LEU A 1 105 ? -7.838 -8.885 8.129 1.00 90.06 105 LEU A N 1
ATOM 794 C CA . LEU A 1 105 ? -7.479 -7.505 7.773 1.00 90.06 105 LEU A CA 1
ATOM 795 C C . LEU A 1 105 ? -8.572 -6.481 8.131 1.00 90.06 105 LEU A C 1
ATOM 797 O O . LEU A 1 105 ? -8.263 -5.423 8.668 1.00 90.06 105 LEU A O 1
ATOM 801 N N . ALA A 1 106 ? -9.849 -6.813 7.918 1.00 90.81 106 ALA A N 1
ATOM 802 C CA . ALA A 1 106 ? -10.969 -5.938 8.276 1.00 90.81 106 ALA A CA 1
ATOM 803 C C . ALA A 1 106 ? -11.047 -5.648 9.788 1.00 90.81 106 ALA A C 1
ATOM 805 O O . ALA A 1 106 ? -11.312 -4.518 10.187 1.00 90.81 106 ALA A O 1
ATOM 806 N N . SER A 1 107 ? -10.776 -6.647 10.634 1.00 92.25 107 SER A N 1
ATOM 807 C CA . SER A 1 107 ? -10.739 -6.471 12.090 1.00 92.25 107 SER A CA 1
ATOM 808 C C . SER A 1 107 ? -9.553 -5.612 12.518 1.00 92.25 107 SER A C 1
ATOM 810 O O . SER A 1 107 ? -9.682 -4.774 13.406 1.00 92.25 107 SER A O 1
ATOM 812 N N . HIS A 1 108 ? -8.401 -5.792 11.869 1.00 92.25 108 HIS A N 1
ATOM 813 C CA . HIS A 1 108 ? -7.227 -4.962 12.111 1.00 92.25 108 HIS A CA 1
ATOM 814 C C . HIS A 1 108 ? -7.454 -3.502 11.718 1.00 92.25 108 HIS A C 1
ATOM 816 O O . HIS A 1 108 ? -7.059 -2.621 12.476 1.00 92.25 108 HIS A O 1
ATOM 822 N N . LEU A 1 109 ? -8.110 -3.255 10.581 1.00 91.25 109 LEU A N 1
ATOM 823 C CA . LEU A 1 109 ? -8.510 -1.919 10.137 1.00 91.25 109 LEU A CA 1
ATOM 824 C C . LEU A 1 109 ? -9.417 -1.235 11.158 1.00 91.25 109 LEU A C 1
ATOM 826 O O . LEU A 1 109 ? -9.060 -0.175 11.655 1.00 91.25 109 LEU A O 1
ATOM 830 N N . ALA A 1 110 ? -10.504 -1.894 11.565 1.00 91.25 110 ALA A N 1
ATOM 831 C CA . ALA A 1 110 ? -11.427 -1.341 12.557 1.00 91.25 110 ALA A CA 1
ATOM 832 C C . ALA A 1 110 ? -10.734 -0.999 13.891 1.00 91.25 110 ALA A C 1
ATOM 834 O O . ALA A 1 110 ? -11.052 0.001 14.530 1.00 91.25 110 ALA A O 1
ATOM 835 N N . LEU A 1 111 ? -9.761 -1.816 14.308 1.00 90.38 111 LEU A N 1
ATOM 836 C CA . LEU A 1 111 ? -8.961 -1.569 15.508 1.00 90.38 111 LEU A CA 1
ATOM 837 C C . LEU A 1 111 ? -8.019 -0.364 15.346 1.00 90.38 111 LEU A C 1
ATOM 839 O O . LEU A 1 111 ? -7.822 0.376 16.308 1.00 90.38 111 LEU A O 1
ATOM 843 N N . MET A 1 112 ? -7.427 -0.168 14.163 1.00 90.25 112 MET A N 1
ATOM 844 C CA . MET A 1 112 ? -6.597 1.007 13.868 1.00 90.25 112 MET A CA 1
ATOM 845 C C . MET A 1 112 ? -7.440 2.287 13.807 1.00 90.25 112 MET A C 1
ATOM 847 O O . MET A 1 112 ? -7.046 3.283 14.411 1.00 90.25 112 MET A O 1
ATOM 851 N N . ASP A 1 113 ? -8.619 2.234 13.179 1.00 88.00 113 ASP A N 1
ATOM 852 C CA . ASP A 1 113 ? -9.561 3.359 13.088 1.00 88.00 113 ASP A CA 1
ATOM 853 C C . ASP A 1 113 ? -10.035 3.818 14.471 1.00 88.00 113 ASP A C 1
ATOM 855 O O . ASP A 1 113 ? -10.029 5.007 14.775 1.00 88.00 113 ASP A O 1
ATOM 859 N N . ALA A 1 114 ? -10.381 2.872 15.349 1.00 85.88 114 ALA A N 1
ATOM 860 C CA . ALA A 1 114 ? -10.837 3.176 16.704 1.00 85.88 114 ALA A CA 1
ATOM 861 C C . ALA A 1 114 ? -9.752 3.813 17.592 1.00 85.88 114 ALA A C 1
ATOM 863 O O . ALA A 1 114 ? -10.071 4.383 18.637 1.00 85.88 114 ALA A O 1
ATOM 864 N N . PHE A 1 115 ? -8.474 3.682 17.220 1.00 78.25 115 PHE A N 1
ATOM 865 C CA . PHE A 1 115 ? -7.357 4.184 18.015 1.00 78.25 115 PHE A CA 1
ATOM 866 C C . PHE A 1 115 ? -6.838 5.546 17.563 1.00 78.25 115 PHE A C 1
ATOM 868 O O . PHE A 1 115 ? -6.132 6.174 18.345 1.00 78.25 115 PHE A O 1
ATOM 875 N N . LEU A 1 116 ? -7.154 6.011 16.352 1.00 71.00 116 LEU A N 1
ATOM 876 C CA . LEU A 1 116 ? -6.747 7.332 15.874 1.00 71.00 116 LEU A CA 1
ATOM 877 C C . LEU A 1 116 ? -7.490 8.423 16.662 1.00 71.00 116 LEU A C 1
ATOM 879 O O . LEU A 1 116 ? -8.669 8.659 16.408 1.00 71.00 116 LEU A O 1
ATOM 883 N N . PRO A 1 117 ? -6.846 9.113 17.623 1.00 61.94 117 PRO A N 1
ATOM 884 C CA . PRO A 1 117 ? -7.452 10.277 18.244 1.00 61.94 117 PRO A CA 1
ATOM 885 C C . PRO A 1 117 ? -7.345 11.467 17.277 1.00 61.94 117 PRO A C 1
ATOM 887 O O . PRO A 1 117 ? -6.403 11.528 16.484 1.00 61.94 117 PRO A O 1
ATOM 890 N N . ASP A 1 118 ? -8.212 12.475 17.416 1.00 60.50 118 ASP A N 1
ATOM 891 C CA . ASP A 1 118 ? -8.244 13.697 16.576 1.00 60.50 118 ASP A CA 1
ATOM 892 C C . ASP A 1 118 ? -6.875 14.403 16.402 1.00 60.50 118 ASP A C 1
ATOM 894 O O . ASP A 1 118 ? -6.668 15.189 15.484 1.00 60.50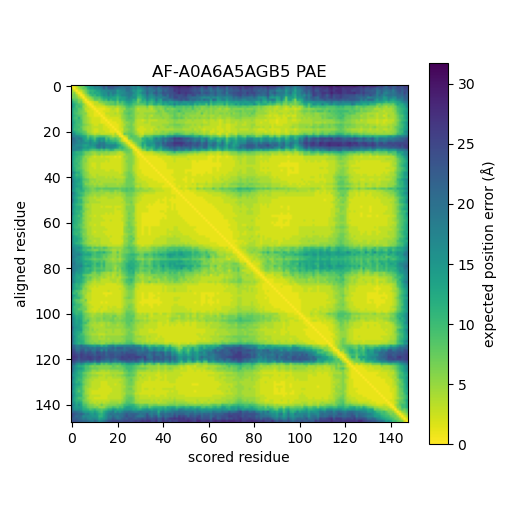 118 ASP A O 1
ATOM 898 N N . ARG A 1 119 ? -5.903 14.096 17.271 1.00 53.28 119 ARG A N 1
ATOM 899 C CA . ARG A 1 119 ? -4.529 14.630 17.305 1.00 53.28 119 ARG A CA 1
ATOM 900 C C . ARG A 1 119 ? -3.580 13.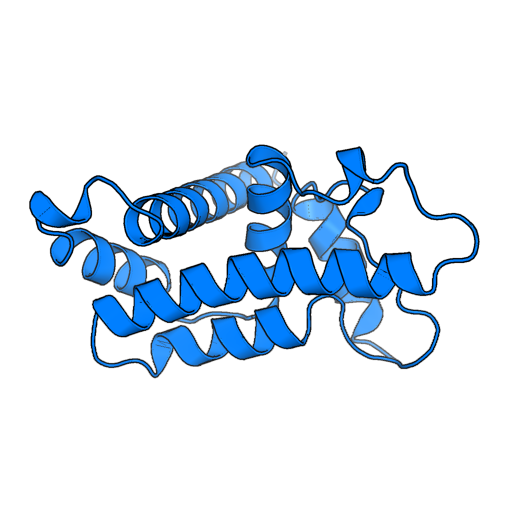999 16.273 1.00 53.28 119 ARG A C 1
ATOM 902 O O . ARG A 1 119 ? -2.559 14.600 15.972 1.00 53.28 119 ARG A O 1
ATOM 909 N N . ILE A 1 120 ? -3.896 12.803 15.767 1.00 54.16 120 ILE A N 1
ATOM 910 C CA . ILE A 1 120 ? -3.138 12.089 14.714 1.00 54.16 120 ILE A CA 1
ATOM 911 C C . ILE A 1 120 ? -3.801 12.312 13.337 1.00 54.16 120 ILE A C 1
ATOM 913 O O . ILE A 1 120 ? -3.333 11.823 12.318 1.00 54.16 120 ILE A O 1
ATOM 917 N N . SER A 1 121 ? -4.869 13.119 13.275 1.00 56.47 121 SER A N 1
ATOM 918 C CA . SER A 1 121 ? -5.632 13.404 12.052 1.00 56.47 121 SER A CA 1
ATOM 919 C C . SER A 1 121 ? -4.826 14.101 10.939 1.00 56.47 121 SER A C 1
ATOM 921 O O . SER A 1 121 ? -5.347 14.276 9.840 1.00 56.47 121 SER A O 1
ATOM 923 N N . ALA A 1 122 ? -3.575 14.496 11.194 1.00 61.72 122 ALA A N 1
ATOM 924 C CA . ALA A 1 122 ? -2.667 15.063 10.207 1.00 61.72 122 ALA A CA 1
ATOM 925 C C . ALA A 1 122 ? -1.258 14.488 10.412 1.00 61.72 122 ALA A C 1
ATOM 927 O O . ALA A 1 122 ? -0.634 14.720 11.446 1.00 61.72 122 ALA A O 1
ATOM 928 N N . GLY A 1 123 ? -0.768 13.726 9.434 1.00 79.31 123 GLY A N 1
ATOM 929 C CA . GLY A 1 123 ? 0.542 13.087 9.498 1.00 79.31 123 GLY A CA 1
ATOM 930 C C . GLY A 1 123 ? 0.667 11.899 8.553 1.00 79.31 123 GLY A C 1
ATOM 931 O O . GLY A 1 123 ? -0.258 11.553 7.812 1.00 79.31 123 GLY A O 1
ATOM 932 N N . GLU A 1 124 ? 1.829 11.264 8.596 1.00 84.00 124 GLU A N 1
ATOM 933 C CA . GLU A 1 124 ? 2.153 10.098 7.777 1.00 84.00 124 GLU A CA 1
ATOM 934 C C . GLU A 1 124 ? 1.325 8.863 8.180 1.00 84.00 124 GLU A C 1
ATOM 936 O O . GLU A 1 124 ? 0.952 8.033 7.348 1.00 84.00 124 GLU A O 1
ATOM 941 N N . GLU A 1 125 ? 0.958 8.765 9.457 1.00 84.44 125 GLU A N 1
ATOM 942 C CA . GLU A 1 125 ? 0.100 7.716 10.006 1.00 84.44 125 GLU A CA 1
ATOM 943 C C . GLU A 1 125 ? -1.317 7.773 9.424 1.00 84.44 125 GLU A C 1
ATOM 945 O O . GLU A 1 125 ? -1.872 6.748 9.027 1.00 84.44 125 GLU A O 1
ATOM 950 N N . ALA A 1 126 ? -1.891 8.975 9.324 1.00 86.50 126 ALA A N 1
ATOM 951 C CA . ALA A 1 126 ? -3.202 9.177 8.711 1.00 86.50 126 ALA A CA 1
ATOM 952 C C . ALA A 1 126 ? -3.157 8.907 7.201 1.00 86.50 126 ALA A C 1
ATOM 954 O O . ALA A 1 126 ? -4.061 8.268 6.656 1.00 86.50 126 ALA A O 1
ATOM 955 N N . TYR A 1 127 ? -2.085 9.347 6.532 1.00 89.25 127 TYR A N 1
ATOM 956 C CA . TYR A 1 127 ? -1.869 9.068 5.115 1.00 89.25 127 TYR A CA 1
ATOM 957 C C . TYR A 1 127 ? -1.779 7.562 4.849 1.00 89.25 127 TYR A C 1
ATOM 959 O O . TYR A 1 127 ? -2.561 7.030 4.067 1.00 89.25 127 TYR A O 1
ATOM 967 N N . SER A 1 128 ? -0.885 6.853 5.538 1.00 90.25 128 SER A N 1
ATOM 968 C CA . SER A 1 128 ? -0.678 5.412 5.347 1.00 90.25 128 SER A CA 1
ATOM 969 C C . SER A 1 128 ? -1.934 4.590 5.644 1.00 90.25 128 SER A C 1
ATOM 971 O O . SER A 1 128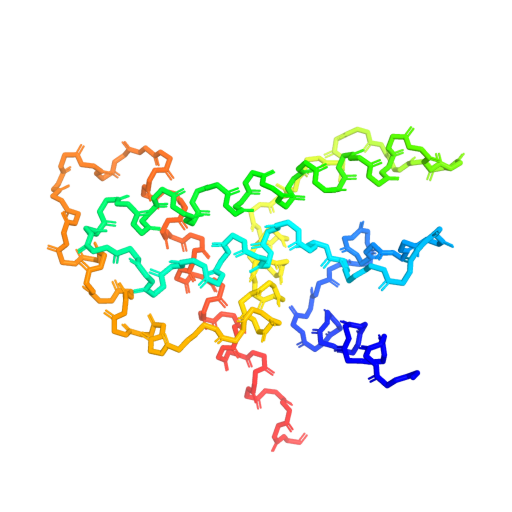 ? -2.243 3.660 4.894 1.00 90.25 128 SER A O 1
ATOM 973 N N . LEU A 1 129 ? -2.717 4.957 6.665 1.00 90.44 129 LEU A N 1
ATOM 974 C CA . LEU A 1 129 ? -3.993 4.290 6.921 1.00 90.44 129 LEU A CA 1
ATOM 975 C C . LEU A 1 129 ? -5.039 4.592 5.839 1.00 90.44 129 LEU A C 1
ATOM 977 O O . LEU A 1 129 ? -5.748 3.681 5.412 1.00 90.44 129 LEU A O 1
ATOM 981 N N . THR A 1 130 ? -5.111 5.834 5.352 1.00 91.94 130 THR A N 1
ATOM 982 C CA . THR A 1 130 ? -5.990 6.194 4.226 1.00 91.94 130 THR A CA 1
ATOM 983 C C . THR A 1 130 ? -5.618 5.396 2.978 1.00 91.94 130 THR A C 1
ATOM 985 O O . THR A 1 130 ? -6.492 4.816 2.340 1.00 91.94 130 THR A O 1
ATOM 988 N N . MET A 1 131 ? -4.324 5.274 2.672 1.00 93.75 131 MET A N 1
ATOM 989 C CA . MET A 1 131 ? -3.827 4.459 1.561 1.00 93.75 131 MET A CA 1
ATOM 990 C C . MET A 1 131 ? -4.214 2.987 1.709 1.00 93.75 131 MET A C 1
ATOM 992 O O . MET A 1 131 ? -4.629 2.360 0.735 1.00 93.75 131 MET A O 1
ATOM 996 N N . LEU A 1 132 ? -4.149 2.440 2.926 1.00 93.88 132 LEU A N 1
ATOM 997 C CA . LEU A 1 132 ? -4.595 1.077 3.200 1.00 93.88 132 LEU A CA 1
ATOM 998 C C . LEU A 1 132 ? -6.106 0.904 2.985 1.00 93.88 132 LEU A C 1
ATOM 1000 O O . LEU A 1 132 ? -6.522 -0.079 2.368 1.00 93.88 132 LEU A O 1
ATOM 1004 N N . HIS A 1 133 ? -6.930 1.846 3.453 1.00 93.69 133 HIS A N 1
ATOM 1005 C CA . HIS A 1 133 ? -8.378 1.829 3.211 1.00 93.69 133 HIS A CA 1
ATOM 1006 C C . HIS A 1 133 ? -8.697 1.867 1.721 1.00 93.69 133 HIS A C 1
ATOM 1008 O O . HIS A 1 133 ? -9.479 1.041 1.241 1.00 93.69 133 HIS A O 1
ATOM 1014 N N . THR A 1 134 ? -8.052 2.767 0.980 1.00 94.44 134 THR A N 1
ATOM 1015 C CA . THR A 1 134 ? -8.229 2.881 -0.470 1.00 94.44 134 THR A CA 1
ATOM 1016 C C . THR A 1 134 ? -7.771 1.611 -1.184 1.00 94.44 134 THR A C 1
ATOM 1018 O O . THR A 1 134 ? -8.479 1.132 -2.065 1.00 94.44 134 THR A O 1
ATOM 1021 N N . ALA A 1 135 ? -6.665 0.987 -0.765 1.00 94.00 135 ALA A N 1
ATOM 1022 C CA . ALA A 1 135 ? -6.199 -0.281 -1.334 1.00 94.00 135 ALA A CA 1
ATOM 1023 C C . ALA A 1 135 ? -7.191 -1.424 -1.090 1.00 94.00 135 ALA A C 1
ATOM 1025 O O . ALA A 1 135 ? -7.484 -2.202 -1.997 1.00 94.00 135 ALA A O 1
ATOM 1026 N N . VAL A 1 136 ? -7.780 -1.511 0.104 1.00 92.69 136 VAL A N 1
ATOM 1027 C CA . VAL A 1 136 ? -8.815 -2.515 0.389 1.00 92.69 136 VAL A CA 1
ATOM 1028 C C . VAL A 1 136 ? -10.105 -2.232 -0.387 1.00 92.69 136 VAL A C 1
ATOM 1030 O O . VAL A 1 136 ? -10.744 -3.169 -0.867 1.00 92.69 136 VAL A O 1
ATOM 1033 N N . ALA A 1 137 ? -10.495 -0.967 -0.551 1.00 92.00 137 ALA A N 1
ATOM 1034 C CA . ALA A 1 137 ? -11.624 -0.592 -1.402 1.00 92.00 137 ALA A CA 1
ATOM 1035 C C . ALA A 1 137 ? -11.370 -0.956 -2.876 1.00 92.00 137 ALA A C 1
ATOM 1037 O O . ALA A 1 137 ? -12.246 -1.530 -3.520 1.00 92.00 137 ALA A O 1
ATOM 1038 N N . HIS A 1 138 ? -10.152 -0.722 -3.369 1.00 90.75 138 HIS A N 1
ATOM 1039 C CA . HIS A 1 138 ? -9.701 -1.094 -4.713 1.00 90.75 138 HIS A CA 1
ATOM 1040 C C . HIS A 1 138 ? -9.705 -2.611 -4.946 1.00 90.75 138 HIS A C 1
ATOM 1042 O O . HIS A 1 138 ? -10.100 -3.098 -6.005 1.00 90.75 138 HIS A O 1
ATOM 1048 N N . LEU A 1 139 ? -9.337 -3.405 -3.937 1.00 88.44 139 LEU A N 1
ATOM 1049 C CA . LEU A 1 139 ? -9.455 -4.866 -4.006 1.00 88.44 139 LEU A CA 1
ATOM 1050 C C . LEU A 1 139 ? -10.911 -5.327 -4.115 1.00 88.44 139 LEU A C 1
ATOM 1052 O O . LEU A 1 139 ? -11.213 -6.298 -4.813 1.00 88.44 139 LEU A O 1
ATOM 1056 N N . ARG A 1 140 ? -11.829 -4.628 -3.440 1.00 86.38 140 ARG A N 1
ATOM 1057 C CA . ARG A 1 140 ? -13.261 -4.931 -3.524 1.00 86.38 140 ARG A CA 1
ATOM 1058 C C . ARG A 1 140 ? -13.830 -4.589 -4.896 1.00 86.38 140 ARG A C 1
ATOM 1060 O O . ARG A 1 140 ? -14.609 -5.387 -5.400 1.00 86.38 140 ARG A O 1
ATOM 1067 N N . SER A 1 141 ? -13.443 -3.465 -5.503 1.00 83.75 141 SER A N 1
ATOM 1068 C CA . SER A 1 141 ? -13.905 -3.104 -6.851 1.00 83.75 141 SER A CA 1
ATOM 1069 C C . SER A 1 141 ? -13.335 -4.040 -7.919 1.00 83.75 141 SER A C 1
ATOM 1071 O O . SER A 1 141 ? -14.100 -4.617 -8.683 1.00 83.75 141 SER A O 1
ATOM 1073 N N . SER A 1 142 ? -12.025 -4.303 -7.896 1.00 71.81 142 SER A N 1
ATOM 1074 C CA . SER A 1 142 ? -11.371 -5.211 -8.858 1.00 71.81 142 SER A CA 1
ATOM 1075 C C . SER A 1 142 ? -11.875 -6.660 -8.781 1.00 71.81 142 SER A C 1
ATOM 1077 O O . SER A 1 142 ? -11.884 -7.371 -9.785 1.00 71.81 142 SER A O 1
ATOM 1079 N N . SER A 1 143 ? -12.358 -7.106 -7.615 1.00 62.38 143 SER A N 1
ATOM 1080 C CA . SER A 1 143 ? -12.993 -8.426 -7.468 1.00 62.38 143 SER A CA 1
ATOM 1081 C C . SER A 1 143 ? -14.402 -8.502 -8.073 1.00 62.38 143 SER A C 1
ATOM 1083 O O . SER A 1 143 ? -14.851 -9.595 -8.423 1.00 62.38 143 SER A O 1
ATOM 1085 N N . VAL A 1 144 ? -15.118 -7.376 -8.179 1.00 57.19 144 VAL A N 1
ATOM 1086 C CA . VAL A 1 144 ? -16.480 -7.324 -8.746 1.00 57.19 144 VAL A CA 1
ATOM 1087 C C . VAL A 1 144 ? -16.443 -7.454 -10.270 1.00 57.19 144 VAL A C 1
ATOM 1089 O O . VAL A 1 144 ? -17.299 -8.133 -10.836 1.00 57.19 144 VAL A O 1
ATOM 1092 N N . ASP A 1 145 ? -15.408 -6.923 -10.921 1.00 51.00 145 ASP A N 1
ATOM 1093 C CA . ASP A 1 145 ? -15.266 -6.969 -12.382 1.00 51.00 145 ASP A CA 1
ATOM 1094 C C . ASP A 1 145 ? -14.933 -8.370 -12.935 1.00 51.00 145 ASP A C 1
ATOM 1096 O O . ASP A 1 145 ? -15.165 -8.644 -14.107 1.00 51.00 145 ASP A O 1
ATOM 1100 N N . SER A 1 146 ? -14.449 -9.304 -12.104 1.00 49.09 146 SER A N 1
ATOM 1101 C CA . SER A 1 146 ? -14.173 -10.696 -12.522 1.00 49.09 146 SER A CA 1
ATOM 1102 C C . SER A 1 146 ? -15.408 -11.607 -12.577 1.00 49.09 146 SER A C 1
ATOM 1104 O O . SER A 1 146 ? -15.267 -12.803 -12.841 1.00 49.09 146 SER A O 1
ATOM 1106 N N . LYS A 1 147 ? -16.613 -11.096 -12.288 1.00 40.09 147 LYS A N 1
ATOM 1107 C CA . LYS A 1 147 ? -17.838 -11.911 -12.182 1.00 40.09 147 LYS A CA 1
ATOM 1108 C C . LYS A 1 147 ? -18.876 -11.686 -13.285 1.00 40.09 147 LYS A C 1
ATOM 1110 O O . LYS A 1 147 ? -19.974 -12.224 -13.148 1.00 40.09 147 LYS A O 1
ATOM 1115 N N . ASN A 1 148 ? -18.546 -10.943 -14.343 1.00 35.47 148 ASN A N 1
ATOM 1116 C CA . ASN A 1 148 ? -19.453 -10.685 -15.466 1.00 35.47 148 ASN A CA 1
ATOM 1117 C C . ASN A 1 148 ? -18.899 -11.197 -16.798 1.00 35.47 148 ASN A C 1
ATOM 1119 O O . ASN A 1 148 ? -17.794 -10.756 -17.178 1.00 35.47 148 ASN A O 1
#

Secondary structure (DSSP, 8-state):
--SHHHHHHHHHHTT--GGG-----SSSPPTTHHHHHHHHTGGG--SHHHHHHHHHHHHHHHHHHHHHHHHT-SSPPPGGGTSPPHHHHHHHHHHHHHHHT-TTHHHHHHHHHTT--TTSSSSHHHHHHHHHHHHHHHHHHHHHGGG-